Protein AF-A0A3R7SZT3-F1 (afdb_monomer_lite)

Secondary structure (DSSP, 8-state):
-PPPHHHHHHHHHHHHHT-SS-PEEEEEE-HHHHHHHHH-HHHHHHSS---EEEEEE-GGGTPPPGGGT-SS---EEEEE-HHHHHHHHHHHHHHHHHHHHHHHHHHHHHHS--

Foldseek 3Di:
DDFDPVRVVVQVVVLVVLVDQDWWKKKWFDPVLVVLVVVHLVSSLPDLDLRIAMWIDGVVVVDDTCSRVDPHDTPDMDTDDPVSNVSRHVSNVVSVCCVPVVVVVVVVVVVVPD

Sequence (114 aa):
MALTPKALEVLKELKRISSVNFTTHILYGSDEALTLFRESPEALFMSDCLDFDVVVFEANLGKEPEILNDAFEIEGYCLIDQNTYDQLHDNLCKKVKNMVVGPRNQKWAKKQGN

Structure (mmCIF, N/CA/C/O backbone):
data_AF-A0A3R7SZT3-F1
#
_entry.id   AF-A0A3R7SZT3-F1
#
loop_
_atom_site.group_PDB
_atom_site.id
_atom_site.type_symbol
_atom_site.label_atom_id
_atom_site.label_alt_id
_atom_site.label_comp_id
_atom_site.label_asym_id
_atom_site.label_entity_id
_atom_site.label_seq_id
_atom_site.pdbx_PDB_ins_code
_atom_site.Cartn_x
_atom_site.Cartn_y
_atom_site.Cartn_z
_atom_site.occupancy
_atom_site.B_iso_or_equiv
_atom_site.auth_seq_id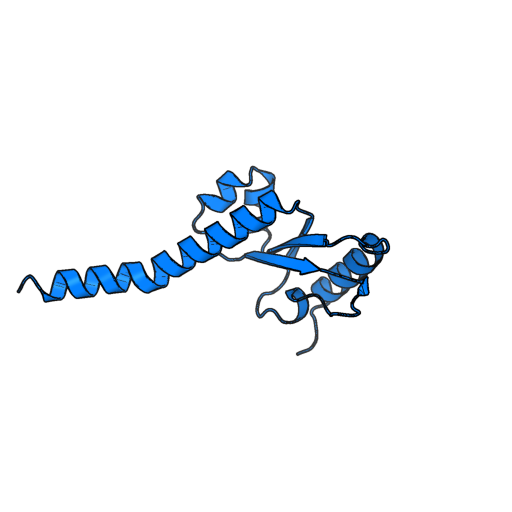
_atom_site.auth_comp_id
_atom_site.auth_asym_id
_atom_site.auth_atom_id
_atom_site.pdbx_PDB_model_num
ATOM 1 N N . MET A 1 1 ? -0.636 -16.949 12.494 1.00 53.06 1 MET A N 1
ATOM 2 C CA . MET A 1 1 ? 0.518 -16.137 12.938 1.00 53.06 1 MET A CA 1
ATOM 3 C C . MET A 1 1 ? -0.010 -15.073 13.889 1.00 53.06 1 MET A C 1
ATOM 5 O O . MET A 1 1 ? -1.167 -14.703 13.743 1.00 53.06 1 MET A O 1
ATOM 9 N N . ALA A 1 2 ? 0.754 -14.660 14.902 1.00 60.34 2 ALA A N 1
ATOM 10 C CA . ALA A 1 2 ? 0.337 -13.561 15.775 1.00 60.34 2 ALA A CA 1
ATOM 11 C C . ALA A 1 2 ? 0.659 -12.226 15.090 1.00 60.34 2 ALA A C 1
ATOM 13 O O . ALA A 1 2 ? 1.735 -12.094 14.513 1.00 60.34 2 ALA A O 1
ATOM 14 N N . LEU A 1 3 ? -0.265 -11.267 15.143 1.00 63.66 3 LEU A N 1
ATOM 15 C CA . LEU A 1 3 ? -0.055 -9.925 14.598 1.00 63.66 3 LEU A CA 1
ATOM 16 C C . LEU A 1 3 ? 1.068 -9.204 15.344 1.00 63.66 3 LEU A C 1
ATOM 18 O O . LEU A 1 3 ? 1.183 -9.330 16.567 1.00 63.66 3 LEU A O 1
ATOM 22 N N . THR A 1 4 ? 1.855 -8.407 14.621 1.00 72.25 4 THR A N 1
ATOM 23 C CA . THR A 1 4 ? 2.829 -7.519 15.260 1.00 72.25 4 THR A CA 1
ATOM 24 C C . THR A 1 4 ? 2.095 -6.464 16.103 1.00 72.25 4 THR A C 1
ATOM 26 O O . THR A 1 4 ? 0.953 -6.095 15.796 1.00 72.25 4 THR A O 1
ATOM 29 N N . PRO A 1 5 ? 2.717 -5.934 17.174 1.00 74.56 5 PRO A N 1
ATOM 30 C CA . PRO A 1 5 ? 2.127 -4.852 17.962 1.00 74.56 5 PRO A CA 1
ATOM 31 C C . PRO A 1 5 ? 1.722 -3.642 17.109 1.00 74.56 5 PRO A C 1
ATOM 33 O O . PRO A 1 5 ? 0.694 -3.022 17.381 1.00 74.56 5 PRO A O 1
ATOM 36 N N . LYS A 1 6 ? 2.490 -3.355 16.048 1.00 74.94 6 LYS A N 1
ATOM 37 C CA . LYS A 1 6 ? 2.218 -2.262 15.114 1.00 74.94 6 LY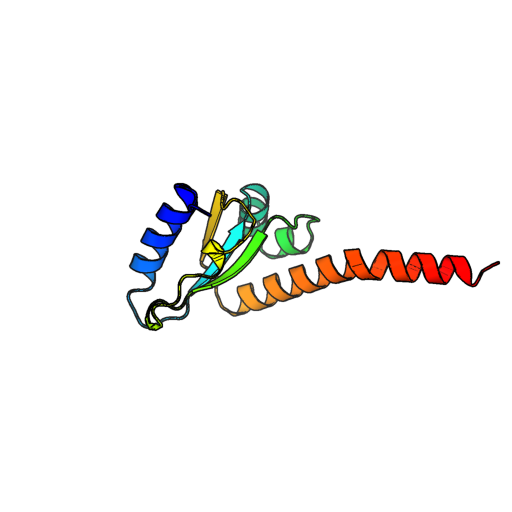S A CA 1
ATOM 38 C C . LYS A 1 6 ? 0.981 -2.527 14.257 1.00 74.94 6 LYS A C 1
ATOM 40 O O . LYS A 1 6 ? 0.096 -1.678 14.196 1.00 74.94 6 LYS A O 1
ATOM 45 N N . ALA A 1 7 ? 0.849 -3.733 13.703 1.00 72.69 7 ALA A N 1
ATOM 46 C CA . ALA A 1 7 ? -0.348 -4.145 12.970 1.00 72.69 7 ALA A CA 1
ATOM 47 C C . ALA A 1 7 ? -1.620 -4.033 13.834 1.00 72.69 7 ALA A C 1
ATOM 49 O O . ALA A 1 7 ? -2.669 -3.578 13.377 1.00 72.69 7 ALA A O 1
ATOM 50 N N . LEU A 1 8 ? -1.522 -4.396 15.119 1.00 76.12 8 LEU A N 1
ATOM 51 C CA . LEU A 1 8 ? -2.634 -4.301 16.066 1.00 76.12 8 LEU A CA 1
ATOM 52 C C . LEU A 1 8 ? -3.022 -2.844 16.386 1.00 76.12 8 LEU A C 1
ATOM 54 O O . LEU A 1 8 ? -4.205 -2.547 16.569 1.00 76.12 8 LEU A O 1
ATOM 58 N N . GLU A 1 9 ? -2.043 -1.943 16.482 1.00 80.88 9 GLU A N 1
ATOM 59 C CA . GLU A 1 9 ? -2.263 -0.503 16.663 1.00 80.88 9 GLU A CA 1
ATOM 60 C C . GLU A 1 9 ? -3.009 0.090 15.461 1.00 80.88 9 GLU A C 1
ATOM 62 O O . GLU A 1 9 ? -4.073 0.691 15.636 1.00 80.88 9 GLU A O 1
ATOM 67 N N . VAL A 1 10 ? -2.508 -0.173 14.249 1.00 77.50 10 VAL A N 1
ATOM 68 C CA . VAL A 1 10 ? -3.121 0.268 12.988 1.00 77.50 10 VAL A CA 1
ATOM 69 C C . VAL A 1 10 ? -4.556 -0.243 12.882 1.00 77.50 10 VAL A C 1
ATOM 71 O O . VAL A 1 10 ? -5.470 0.529 12.613 1.00 77.50 10 VAL A O 1
ATOM 74 N N . LEU A 1 11 ? -4.805 -1.516 13.201 1.00 75.50 11 LEU A N 1
ATOM 75 C CA . LEU A 1 11 ? -6.152 -2.085 13.175 1.00 75.50 11 LEU A CA 1
ATOM 76 C C . LEU A 1 11 ? -7.129 -1.364 14.111 1.00 75.50 11 LEU A C 1
ATOM 78 O O . LEU A 1 11 ? -8.280 -1.114 13.746 1.00 75.50 11 LEU A O 1
ATOM 82 N N . LYS A 1 12 ? -6.699 -1.063 15.341 1.00 78.50 12 LYS A N 1
ATOM 83 C CA . LYS A 1 12 ? -7.532 -0.338 16.312 1.00 78.50 12 LYS A CA 1
ATOM 84 C C . LYS A 1 12 ? -7.858 1.061 15.809 1.00 78.50 12 LYS A C 1
ATOM 86 O O . LYS A 1 12 ? -8.979 1.535 15.991 1.00 78.50 12 LYS A O 1
ATOM 91 N N . GLU A 1 13 ? -6.890 1.714 15.181 1.00 79.75 13 GLU A N 1
ATOM 92 C CA . GLU A 1 13 ? -7.076 3.030 14.595 1.00 79.75 13 GLU A CA 1
ATOM 93 C C . GLU A 1 13 ? -8.021 3.003 13.392 1.00 79.75 13 GLU A C 1
ATOM 95 O O . GLU A 1 13 ? -8.990 3.761 13.380 1.00 79.75 13 GLU A O 1
ATOM 100 N N . LEU A 1 14 ? -7.832 2.073 12.458 1.00 76.19 14 LEU A N 1
ATOM 101 C CA . LEU A 1 14 ? -8.706 1.898 11.300 1.00 76.19 14 LEU A CA 1
ATOM 102 C C . LEU A 1 14 ? -10.148 1.599 11.716 1.00 76.19 14 LEU A C 1
ATOM 104 O O . LEU A 1 14 ? -11.064 2.243 11.218 1.00 76.19 14 LEU A O 1
ATOM 108 N N . LYS A 1 15 ? -10.361 0.703 12.692 1.00 75.81 15 LYS A N 1
ATOM 109 C CA . LYS A 1 15 ? -11.700 0.405 13.239 1.00 75.81 15 LYS A CA 1
ATOM 110 C C . LYS A 1 15 ? -12.376 1.625 13.867 1.00 75.81 15 LYS A C 1
ATOM 112 O O . LYS A 1 15 ? -13.596 1.745 13.817 1.00 75.81 15 LYS A O 1
ATOM 117 N N . ARG A 1 16 ? -11.599 2.522 14.481 1.00 75.62 16 ARG A N 1
ATOM 118 C CA . ARG A 1 16 ? -12.105 3.780 15.050 1.00 75.62 16 ARG A CA 1
ATOM 119 C C . ARG A 1 16 ? -12.501 4.764 13.945 1.00 75.62 16 ARG A C 1
ATOM 121 O O . ARG A 1 16 ? -13.544 5.407 14.058 1.00 75.62 16 ARG A O 1
ATOM 128 N N . ILE A 1 17 ? -11.693 4.864 12.889 1.00 71.44 17 ILE A N 1
ATOM 129 C CA . ILE A 1 17 ? -11.923 5.767 11.751 1.00 71.44 17 ILE A CA 1
ATOM 130 C C . ILE A 1 17 ? -13.114 5.297 10.908 1.00 71.44 17 ILE A C 1
ATOM 132 O O . ILE A 1 17 ? -13.976 6.098 10.561 1.00 71.44 17 ILE A O 1
ATOM 136 N N . SER A 1 18 ? -13.227 3.998 10.646 1.00 65.25 18 SER A N 1
ATOM 137 C CA . SER A 1 18 ? -14.278 3.422 9.803 1.00 65.25 18 SER A CA 1
ATOM 138 C C . SER A 1 18 ? -15.595 3.164 10.558 1.00 65.25 18 SER A C 1
ATOM 140 O O . SER A 1 18 ? -16.354 2.267 10.198 1.00 65.25 18 SER A O 1
ATOM 142 N N . SER A 1 19 ? -15.868 3.911 11.631 1.00 59.66 19 SER A N 1
ATOM 143 C CA . SER A 1 19 ? -17.093 3.798 12.444 1.00 59.66 19 SER A CA 1
ATOM 144 C C . SER A 1 19 ? -18.363 4.275 11.719 1.00 59.66 19 SER A C 1
ATOM 146 O O . SER A 1 19 ? -19.464 4.208 12.262 1.00 59.66 19 SER A O 1
ATOM 148 N N . VAL A 1 20 ? -18.219 4.731 10.476 1.00 54.88 20 VAL A N 1
ATOM 149 C CA . VAL A 1 20 ? -19.275 5.230 9.599 1.00 54.88 20 VAL A CA 1
ATOM 150 C C . VAL A 1 20 ? -19.160 4.462 8.282 1.00 54.88 20 VAL A C 1
ATOM 152 O O . VAL A 1 20 ? -18.039 4.221 7.858 1.00 54.88 20 VAL A O 1
ATOM 155 N N . ASN A 1 21 ? -20.284 4.072 7.668 1.00 57.25 21 ASN A N 1
ATOM 156 C CA . ASN A 1 21 ? -20.449 3.179 6.500 1.00 57.25 21 ASN A CA 1
ATOM 157 C C . ASN A 1 21 ? -19.611 3.482 5.228 1.00 57.25 21 ASN A C 1
ATOM 159 O O . ASN A 1 21 ? -20.165 3.601 4.136 1.00 57.25 21 ASN A O 1
ATOM 163 N N . PHE A 1 22 ? -18.294 3.588 5.335 1.00 68.81 22 PHE A N 1
ATOM 164 C CA . PHE A 1 22 ? -17.396 4.014 4.276 1.00 68.81 22 PHE A CA 1
ATOM 165 C C . PHE A 1 22 ? -16.308 2.968 4.060 1.00 68.81 22 PHE A C 1
ATOM 167 O O . PHE A 1 22 ? -15.580 2.589 4.980 1.00 68.81 22 PHE A O 1
A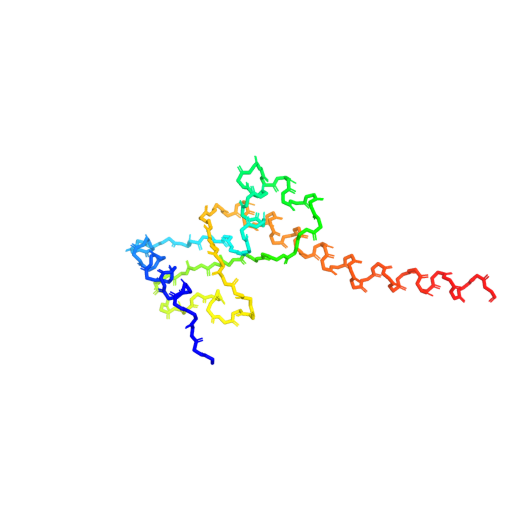TOM 174 N N . THR A 1 23 ? -16.198 2.528 2.811 1.00 80.56 23 THR A N 1
ATOM 175 C CA . THR A 1 23 ? -15.046 1.787 2.305 1.00 80.56 23 THR A CA 1
ATOM 176 C C . THR A 1 23 ? -13.795 2.643 2.492 1.00 80.56 23 THR A C 1
ATOM 178 O O . THR A 1 23 ? -13.723 3.764 1.986 1.00 80.56 23 THR A O 1
ATOM 181 N N . THR A 1 24 ? -12.826 2.133 3.250 1.00 84.88 24 THR A N 1
ATOM 182 C CA . THR A 1 24 ? -11.564 2.824 3.536 1.00 84.88 24 THR A CA 1
ATOM 183 C C . THR A 1 24 ? -10.460 2.212 2.684 1.00 84.88 24 THR A C 1
ATOM 185 O O . THR A 1 24 ? -10.216 1.013 2.782 1.00 84.88 24 THR A O 1
ATOM 188 N N . HIS A 1 25 ? -9.786 3.023 1.870 1.00 87.94 25 HIS A N 1
ATOM 189 C CA . HIS A 1 25 ? -8.641 2.585 1.072 1.00 87.94 25 HIS A CA 1
ATOM 190 C C . HIS A 1 25 ? -7.350 2.947 1.792 1.00 87.94 25 HIS A C 1
ATOM 192 O O . HIS A 1 25 ? -7.213 4.049 2.333 1.00 87.94 25 HIS A O 1
ATOM 198 N N . ILE A 1 26 ? -6.421 1.999 1.830 1.00 88.50 26 ILE A N 1
ATOM 199 C CA . ILE A 1 26 ? -5.215 2.098 2.642 1.00 88.50 26 ILE A CA 1
ATOM 200 C C . ILE A 1 26 ? -4.017 1.729 1.780 1.00 88.50 26 ILE A C 1
ATOM 202 O O . ILE A 1 26 ? -4.016 0.679 1.148 1.00 88.50 26 ILE A O 1
ATOM 206 N N . LEU A 1 27 ? -2.994 2.577 1.815 1.00 91.50 27 LEU A N 1
ATOM 207 C CA . LEU A 1 27 ? -1.623 2.235 1.447 1.00 91.50 27 LEU A CA 1
ATOM 208 C C . LEU A 1 27 ? -0.868 1.860 2.722 1.00 91.50 27 LEU A C 1
ATOM 210 O O . LEU A 1 27 ? -0.928 2.607 3.698 1.00 91.50 27 LEU A O 1
ATOM 214 N N . TYR A 1 28 ? -0.138 0.752 2.718 1.00 89.12 28 TYR A N 1
ATOM 215 C CA . TYR A 1 28 ? 0.785 0.388 3.794 1.00 89.12 28 TYR A CA 1
ATOM 216 C C . TYR A 1 28 ? 2.072 -0.187 3.219 1.00 89.12 28 TYR A C 1
ATOM 218 O O . TYR A 1 28 ? 2.106 -0.624 2.074 1.00 89.12 28 TYR A O 1
ATOM 226 N N . GLY A 1 29 ? 3.136 -0.163 4.010 1.00 88.81 29 GLY A N 1
ATOM 227 C CA . GLY A 1 29 ? 4.449 -0.622 3.578 1.00 88.81 29 GLY A CA 1
ATOM 228 C C . GLY A 1 29 ? 5.542 -0.113 4.501 1.00 88.81 29 GLY A C 1
ATOM 229 O O . GLY A 1 29 ? 5.253 0.339 5.617 1.00 88.81 29 GLY A O 1
ATOM 230 N N . SER A 1 30 ? 6.777 -0.164 4.012 1.00 89.31 30 SER A N 1
ATOM 231 C CA . SER A 1 30 ? 7.932 0.390 4.711 1.00 89.31 30 SER A CA 1
ATOM 232 C C . SER A 1 30 ? 7.951 1.915 4.721 1.00 89.31 30 SER A C 1
ATOM 234 O O . SER A 1 30 ? 7.308 2.595 3.910 1.00 89.31 30 SER A O 1
ATOM 236 N N . ASP A 1 31 ? 8.743 2.471 5.633 1.00 90.31 31 ASP A N 1
ATOM 237 C CA . ASP A 1 31 ? 8.974 3.907 5.750 1.00 90.31 31 ASP A CA 1
ATOM 238 C C . ASP A 1 31 ? 9.516 4.515 4.447 1.00 90.31 31 ASP A C 1
ATOM 240 O O . ASP A 1 31 ? 9.188 5.662 4.129 1.00 90.31 31 ASP A O 1
ATOM 244 N N . GLU A 1 32 ? 10.290 3.760 3.658 1.00 92.12 32 GLU A N 1
ATOM 245 C CA . GLU A 1 32 ? 10.764 4.189 2.336 1.00 92.12 32 GLU A CA 1
ATOM 246 C C . GLU A 1 32 ? 9.591 4.420 1.377 1.00 92.12 32 GLU A C 1
ATOM 248 O O . GLU A 1 32 ? 9.453 5.513 0.818 1.00 92.12 32 GLU A O 1
ATOM 253 N N . ALA A 1 33 ? 8.703 3.432 1.229 1.00 92.50 33 ALA A N 1
ATOM 254 C CA . ALA A 1 33 ? 7.553 3.534 0.336 1.00 92.50 33 ALA A CA 1
ATOM 255 C C . ALA A 1 33 ? 6.611 4.674 0.746 1.00 92.50 33 ALA A C 1
ATOM 257 O O . ALA A 1 33 ? 6.136 5.446 -0.093 1.00 92.50 33 ALA A O 1
ATOM 258 N N . LEU A 1 34 ? 6.373 4.817 2.052 1.00 93.00 34 LEU A N 1
ATOM 259 C CA . LEU A 1 34 ? 5.521 5.873 2.594 1.00 93.00 34 LEU A CA 1
ATOM 260 C C . LEU A 1 34 ? 6.156 7.257 2.445 1.00 93.00 34 LEU A C 1
ATOM 262 O O . LEU A 1 34 ? 5.440 8.232 2.221 1.00 93.00 34 LEU A O 1
ATOM 266 N N . THR A 1 35 ? 7.481 7.364 2.550 1.00 95.00 35 THR A N 1
ATOM 267 C CA . THR A 1 35 ? 8.198 8.623 2.311 1.00 95.00 35 THR A CA 1
ATOM 268 C C . THR A 1 35 ? 8.092 9.032 0.850 1.00 95.00 35 THR A C 1
ATOM 270 O O . THR A 1 35 ? 7.683 10.159 0.579 1.00 95.00 35 THR A O 1
ATOM 273 N N . LEU A 1 36 ? 8.338 8.106 -0.083 1.00 95.62 36 LEU A N 1
ATOM 274 C CA . LEU A 1 36 ? 8.169 8.355 -1.516 1.00 95.62 36 LEU A CA 1
ATOM 275 C C . LEU A 1 36 ? 6.743 8.807 -1.843 1.00 95.62 36 LEU A C 1
ATOM 277 O O . LEU A 1 36 ? 6.555 9.804 -2.530 1.00 95.62 36 LEU A O 1
ATOM 281 N N . PHE A 1 37 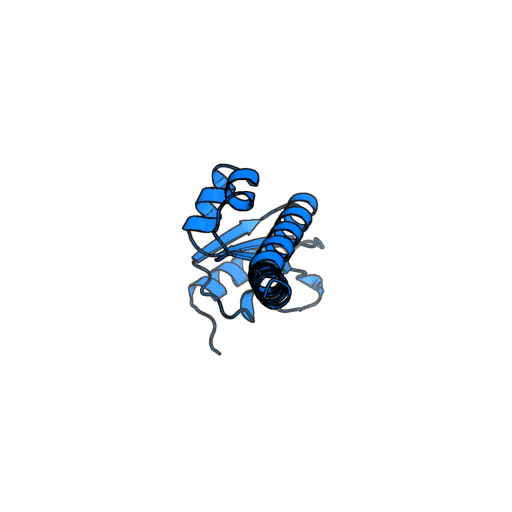? 5.731 8.129 -1.298 1.00 94.75 37 PHE A N 1
ATOM 282 C CA . PHE A 1 37 ? 4.337 8.514 -1.513 1.00 94.75 37 PHE A CA 1
ATOM 283 C C . PHE A 1 37 ? 4.011 9.914 -0.968 1.00 94.75 37 PHE A C 1
ATOM 285 O O . PHE A 1 37 ? 3.279 10.671 -1.605 1.00 94.75 37 PHE A O 1
ATOM 292 N N . ARG A 1 38 ? 4.559 10.275 0.201 1.00 93.50 38 ARG A N 1
ATOM 293 C CA . ARG A 1 38 ? 4.385 11.610 0.801 1.00 93.50 38 ARG A CA 1
ATOM 294 C C . ARG A 1 38 ? 5.060 12.711 -0.010 1.00 93.50 38 ARG A C 1
ATOM 296 O O . ARG A 1 38 ? 4.567 13.835 0.008 1.00 93.50 38 ARG A O 1
ATOM 303 N N . GLU A 1 39 ? 6.167 12.411 -0.690 1.00 93.75 39 GLU A N 1
ATOM 304 C CA . GLU A 1 39 ? 6.764 13.335 -1.658 1.00 93.75 39 GLU A CA 1
ATOM 305 C C . GLU A 1 39 ? 5.824 13.537 -2.850 1.00 93.75 39 GLU A C 1
ATOM 307 O O . GLU A 1 39 ? 5.498 14.672 -3.195 1.00 93.75 39 GLU A O 1
ATOM 312 N N . SER A 1 40 ? 5.378 12.437 -3.465 1.00 92.00 40 SER A N 1
ATOM 313 C CA . SER A 1 40 ? 4.278 12.398 -4.437 1.00 92.00 40 SER A CA 1
ATOM 314 C C . SER A 1 40 ? 3.897 10.946 -4.774 1.00 92.00 40 SER A C 1
ATOM 316 O O . SER A 1 40 ? 4.774 10.077 -4.791 1.00 92.00 40 SER A O 1
ATOM 318 N N . PRO A 1 41 ? 2.635 10.653 -5.142 1.00 89.31 41 PRO A N 1
ATOM 319 C CA . PRO A 1 41 ? 2.266 9.337 -5.673 1.00 89.31 41 PRO A CA 1
ATOM 320 C C . PRO A 1 41 ? 3.151 8.907 -6.854 1.00 89.31 41 PRO A C 1
ATOM 322 O O . PRO A 1 41 ? 3.584 7.757 -6.934 1.00 89.31 41 PRO A O 1
ATOM 325 N N . GLU A 1 42 ? 3.498 9.849 -7.734 1.00 90.88 42 GLU A N 1
ATOM 326 C CA . GLU A 1 42 ? 4.355 9.618 -8.894 1.00 90.88 42 GLU A CA 1
ATOM 327 C C . GLU A 1 42 ? 5.774 9.179 -8.516 1.00 90.88 42 GLU A C 1
ATOM 329 O O . GLU A 1 42 ? 6.341 8.322 -9.200 1.00 90.88 42 GLU A O 1
ATOM 334 N N . ALA A 1 43 ? 6.345 9.712 -7.431 1.00 93.19 43 ALA A N 1
ATOM 335 C CA . ALA A 1 43 ? 7.659 9.291 -6.945 1.00 93.19 43 ALA A CA 1
ATOM 336 C C . ALA A 1 43 ? 7.654 7.804 -6.564 1.00 93.19 43 ALA A C 1
ATOM 338 O O . ALA A 1 43 ? 8.540 7.054 -6.984 1.00 93.19 43 ALA A O 1
ATOM 339 N N . LEU A 1 44 ? 6.611 7.341 -5.866 1.00 93.12 44 LEU A N 1
ATOM 340 C CA . LEU A 1 44 ? 6.458 5.920 -5.555 1.00 93.12 44 LEU A CA 1
ATOM 341 C C . LEU A 1 44 ? 6.247 5.080 -6.828 1.00 93.12 44 LEU A C 1
ATOM 343 O O . LEU A 1 44 ? 6.878 4.028 -6.981 1.00 93.12 44 LEU A O 1
ATOM 347 N N . PHE A 1 45 ? 5.431 5.555 -7.776 1.00 89.69 45 PHE A N 1
ATOM 348 C CA . PHE A 1 45 ? 5.164 4.851 -9.038 1.00 89.69 45 PHE A CA 1
ATOM 349 C C . PHE A 1 45 ? 6.412 4.615 -9.886 1.00 89.69 45 PHE A C 1
ATOM 351 O O . PHE A 1 45 ? 6.523 3.563 -10.523 1.00 89.69 45 PHE A O 1
ATOM 358 N N . MET A 1 46 ? 7.309 5.600 -9.915 1.00 89.81 46 MET A N 1
ATOM 359 C CA . MET A 1 46 ? 8.528 5.593 -10.723 1.00 89.81 46 MET A CA 1
ATOM 360 C C . MET A 1 46 ? 9.712 4.924 -10.020 1.00 89.81 46 MET A C 1
ATOM 362 O O . MET A 1 46 ? 10.695 4.597 -10.681 1.00 89.81 46 MET A O 1
ATOM 366 N N . SER A 1 47 ? 9.631 4.720 -8.703 1.00 92.00 47 SER A N 1
ATOM 367 C CA . SER A 1 47 ? 10.659 4.015 -7.937 1.00 92.00 47 SER A CA 1
ATOM 368 C C . SER A 1 47 ? 10.662 2.509 -8.215 1.00 92.00 47 SER A C 1
ATOM 370 O O . SER A 1 47 ? 9.639 1.930 -8.586 1.00 92.00 47 SER A O 1
ATOM 372 N N . ASP A 1 48 ? 11.782 1.852 -7.921 1.00 88.75 48 ASP A N 1
ATOM 373 C CA . ASP A 1 48 ? 11.876 0.387 -7.881 1.00 88.75 48 ASP A CA 1
ATOM 374 C C . ASP A 1 48 ? 11.362 -0.203 -6.552 1.00 88.75 48 ASP A C 1
ATOM 376 O O . ASP A 1 48 ? 11.442 -1.414 -6.337 1.00 88.75 48 ASP A O 1
ATOM 380 N N . CYS A 1 49 ? 10.809 0.632 -5.661 1.00 89.38 49 CYS A N 1
ATOM 381 C CA . CYS A 1 49 ? 10.240 0.184 -4.398 1.00 89.38 49 CYS A CA 1
ATOM 382 C C . CYS A 1 49 ? 9.000 -0.689 -4.657 1.00 89.38 49 CYS A C 1
ATOM 384 O O . CYS A 1 49 ? 8.112 -0.336 -5.446 1.00 89.38 49 CYS A O 1
ATOM 386 N N . LEU A 1 50 ? 8.980 -1.844 -3.996 1.00 87.88 50 LEU A N 1
ATOM 387 C CA . LEU A 1 50 ? 7.922 -2.861 -4.026 1.00 87.88 50 LEU A CA 1
ATOM 388 C C . LEU A 1 50 ? 7.459 -3.243 -2.621 1.00 87.88 50 LEU A C 1
ATOM 390 O O . LEU A 1 50 ? 6.655 -4.153 -2.466 1.00 87.88 50 LEU A O 1
ATOM 394 N N . ASP A 1 51 ? 8.006 -2.574 -1.611 1.00 88.69 51 ASP A N 1
ATOM 395 C CA . ASP A 1 51 ? 7.790 -2.887 -0.206 1.00 88.69 51 ASP A CA 1
ATOM 396 C C . ASP A 1 51 ? 6.575 -2.121 0.332 1.00 88.69 51 ASP A C 1
ATOM 398 O O . ASP A 1 51 ? 6.632 -1.376 1.310 1.00 88.69 51 ASP A O 1
ATOM 402 N N . PHE A 1 52 ? 5.479 -2.232 -0.418 1.00 89.69 52 PHE A N 1
ATOM 403 C CA . PHE A 1 52 ? 4.184 -1.657 -0.105 1.00 89.69 52 PHE A CA 1
ATOM 404 C C . PHE A 1 52 ? 3.074 -2.453 -0.776 1.00 89.69 52 PHE A C 1
ATOM 406 O O . PHE A 1 52 ? 3.283 -3.078 -1.817 1.00 89.69 52 PHE A O 1
ATOM 413 N N . ASP A 1 53 ? 1.878 -2.346 -0.216 1.00 89.12 53 ASP A N 1
ATOM 414 C CA . ASP A 1 53 ? 0.660 -2.844 -0.833 1.00 89.12 53 ASP A CA 1
ATOM 415 C C . ASP A 1 53 ? -0.519 -1.907 -0.532 1.00 89.12 53 ASP A C 1
ATOM 417 O O . ASP A 1 53 ? -0.441 -0.981 0.289 1.00 89.12 53 ASP A O 1
ATOM 421 N N . VAL A 1 54 ? -1.619 -2.119 -1.245 1.00 89.56 54 VAL A N 1
ATOM 422 C CA . VAL A 1 54 ? -2.856 -1.367 -1.088 1.00 89.56 54 VAL A CA 1
ATOM 423 C C . VAL A 1 54 ? -4.024 -2.297 -0.809 1.00 89.56 54 VAL A C 1
ATOM 425 O O . VAL A 1 54 ? -4.289 -3.245 -1.540 1.00 89.56 54 VAL A O 1
ATOM 428 N N . VAL A 1 55 ? -4.792 -1.985 0.233 1.00 86.69 55 VAL A N 1
ATOM 429 C CA . VAL A 1 55 ? -5.943 -2.797 0.649 1.00 86.69 55 VAL A CA 1
ATOM 430 C C . VAL A 1 55 ? -7.187 -1.959 0.872 1.00 86.69 55 VAL A C 1
ATOM 432 O O . VAL A 1 55 ? -7.141 -0.750 1.117 1.00 86.69 55 VAL A O 1
ATOM 435 N N . VAL A 1 56 ? -8.317 -2.654 0.827 1.00 85.19 56 VAL A N 1
ATOM 436 C CA . VAL A 1 56 ? -9.626 -2.112 1.157 1.00 85.19 56 VAL A CA 1
ATOM 437 C C . VAL A 1 56 ? -10.049 -2.619 2.531 1.00 85.19 56 VAL A C 1
ATOM 439 O O . VAL A 1 56 ? -9.980 -3.813 2.822 1.00 85.19 56 VAL A O 1
ATOM 442 N N . PHE A 1 57 ? -10.515 -1.713 3.386 1.00 78.62 57 PHE A N 1
ATOM 443 C CA . PHE A 1 57 ? -11.083 -2.045 4.685 1.00 78.62 57 PHE A CA 1
ATOM 444 C C . PHE A 1 57 ? -12.552 -1.624 4.781 1.00 78.62 57 PHE A C 1
ATOM 446 O O . PHE A 1 57 ? -12.904 -0.452 4.630 1.00 78.62 57 PHE A O 1
ATOM 453 N N . GLU A 1 58 ? -13.408 -2.602 5.083 1.00 77.56 58 GLU A N 1
ATOM 454 C CA . GLU A 1 58 ? -14.853 -2.441 5.247 1.00 77.56 58 GLU A CA 1
ATOM 455 C C . GLU A 1 58 ? -15.289 -2.923 6.638 1.00 77.56 58 GLU A C 1
ATOM 457 O O . GLU A 1 58 ? -15.613 -4.097 6.843 1.00 77.56 58 GLU A O 1
ATOM 462 N N . ALA A 1 59 ? -15.331 -2.020 7.620 1.00 65.88 59 ALA A N 1
ATOM 463 C CA . ALA A 1 59 ? -15.653 -2.404 8.999 1.00 65.88 59 ALA A CA 1
ATOM 464 C C . ALA A 1 59 ? -17.061 -2.974 9.195 1.00 65.88 59 ALA A C 1
ATOM 466 O O . ALA A 1 59 ? -17.264 -3.815 10.071 1.00 65.88 59 ALA A O 1
ATOM 467 N N . ASN A 1 60 ? -18.026 -2.565 8.373 1.00 62.62 60 ASN A N 1
ATOM 468 C CA . ASN A 1 60 ? -19.413 -3.013 8.500 1.00 62.62 60 ASN A CA 1
ATOM 469 C C . ASN A 1 60 ? -19.629 -4.486 8.170 1.00 62.62 60 ASN A C 1
ATOM 471 O O . ASN A 1 60 ? -20.640 -5.056 8.572 1.00 62.62 60 ASN A O 1
ATOM 475 N N . LEU A 1 61 ? -18.707 -5.105 7.434 1.00 62.12 61 LEU A N 1
ATOM 476 C CA . LEU A 1 61 ? -18.831 -6.512 7.071 1.00 62.12 61 LEU A CA 1
ATOM 477 C C . LEU A 1 61 ? -18.224 -7.448 8.118 1.00 62.12 61 LEU A C 1
ATOM 479 O O . LEU A 1 61 ? -18.222 -8.658 7.909 1.00 62.12 61 LEU A O 1
ATOM 483 N N . GLY A 1 62 ? -17.675 -6.911 9.218 1.00 57.75 62 GLY A N 1
ATOM 484 C CA . GLY A 1 62 ? -16.951 -7.711 10.209 1.00 57.75 62 GLY A CA 1
ATOM 485 C C . GLY A 1 62 ? -15.740 -8.440 9.617 1.00 57.75 62 GLY A C 1
ATOM 486 O O . GLY A 1 62 ? -15.216 -9.358 10.244 1.00 57.75 62 GLY A O 1
ATOM 487 N N . LYS A 1 63 ? -15.312 -8.050 8.410 1.00 64.19 63 LYS A N 1
ATOM 488 C CA . LYS A 1 63 ? -14.146 -8.605 7.737 1.00 64.19 63 LYS A CA 1
ATOM 489 C C . LYS A 1 63 ? -12.900 -8.025 8.382 1.00 64.19 63 LYS A C 1
ATOM 491 O O . LYS A 1 63 ? -12.788 -6.815 8.586 1.00 64.19 63 LYS A O 1
ATOM 496 N N . GLU A 1 64 ? -11.968 -8.902 8.717 1.00 65.88 64 GLU A N 1
ATOM 497 C CA . GLU A 1 64 ? -10.626 -8.474 9.078 1.00 65.88 64 GLU A CA 1
ATOM 498 C C . GLU A 1 64 ? -9.959 -7.840 7.848 1.00 65.88 64 GLU A C 1
ATOM 500 O O . GLU A 1 64 ? -10.119 -8.370 6.746 1.00 65.88 64 GLU A O 1
ATOM 505 N N . PRO A 1 65 ? -9.271 -6.693 7.993 1.00 65.88 65 PRO A N 1
ATOM 506 C CA . PRO A 1 65 ? -8.586 -6.080 6.868 1.00 65.88 65 PRO A CA 1
ATOM 507 C C . PRO A 1 65 ? -7.502 -7.017 6.347 1.00 65.88 65 PRO A C 1
ATOM 509 O O . PRO A 1 65 ? -6.772 -7.627 7.128 1.00 65.88 65 PRO A O 1
ATOM 512 N N . GLU A 1 66 ? -7.378 -7.084 5.024 1.00 65.56 66 GLU A N 1
ATOM 513 C CA . GLU A 1 66 ? -6.426 -7.967 4.339 1.00 65.56 66 GLU A CA 1
ATOM 514 C C . GLU A 1 66 ? -4.969 -7.688 4.742 1.00 65.56 66 GLU A C 1
ATOM 516 O O . GLU A 1 66 ? -4.172 -8.620 4.790 1.00 65.56 66 GLU A O 1
ATOM 521 N N . ILE A 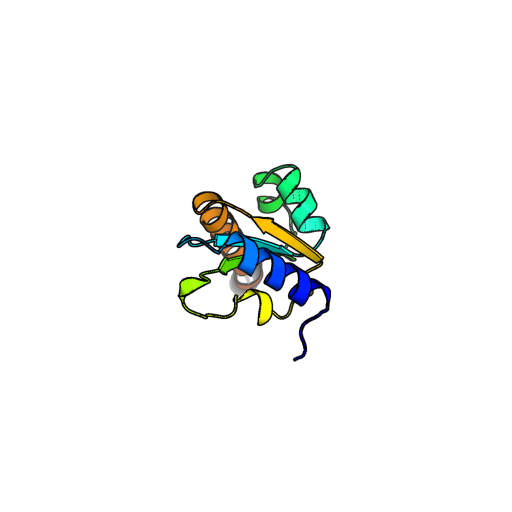1 67 ? -4.682 -6.464 5.209 1.00 63.44 67 ILE A N 1
ATOM 522 C CA . ILE A 1 67 ? -3.410 -6.049 5.827 1.00 63.44 67 ILE A CA 1
ATOM 523 C C . ILE A 1 67 ? -2.931 -6.985 6.955 1.00 63.44 67 ILE A C 1
ATOM 525 O O . ILE A 1 67 ? -1.747 -7.057 7.251 1.00 63.44 67 ILE A O 1
ATOM 529 N N . LEU A 1 68 ? -3.851 -7.693 7.623 1.00 60.00 68 LEU A N 1
ATOM 530 C CA . LEU A 1 68 ? -3.556 -8.594 8.745 1.00 60.00 68 LEU A CA 1
ATOM 531 C C . LEU A 1 68 ? -3.126 -9.995 8.306 1.00 60.00 68 LEU A C 1
ATOM 533 O O . LEU A 1 68 ? -2.591 -10.751 9.117 1.00 60.00 68 LEU A O 1
ATOM 537 N N . ASN A 1 69 ? -3.401 -10.347 7.053 1.00 59.41 69 ASN A N 1
ATOM 538 C CA . ASN A 1 69 ? -3.038 -11.634 6.471 1.00 59.41 69 ASN A CA 1
ATOM 539 C C . ASN A 1 69 ? -1.754 -11.555 5.651 1.00 59.41 69 ASN A C 1
ATOM 541 O O . ASN A 1 69 ? -1.295 -12.584 5.151 1.00 59.41 69 ASN A O 1
ATOM 545 N N . ASP A 1 70 ? -1.206 -10.353 5.498 1.00 58.34 70 ASP A N 1
ATOM 546 C CA . ASP A 1 70 ? -0.102 -10.130 4.597 1.00 58.34 70 ASP A CA 1
ATOM 547 C C . ASP A 1 70 ? 1.240 -10.529 5.221 1.00 58.34 70 ASP A C 1
ATOM 549 O O . ASP A 1 70 ? 1.439 -10.490 6.438 1.00 58.34 70 ASP A O 1
ATOM 553 N N . ALA A 1 71 ? 2.159 -10.983 4.373 1.00 53.97 71 ALA A N 1
ATOM 554 C CA . ALA A 1 71 ? 3.448 -11.530 4.794 1.00 53.97 71 ALA A CA 1
ATOM 555 C C . ALA A 1 71 ? 4.463 -10.447 5.207 1.00 53.97 71 ALA A C 1
ATOM 557 O O . ALA A 1 71 ? 5.549 -10.786 5.685 1.00 53.97 71 ALA A O 1
ATOM 558 N N . PHE A 1 72 ? 4.122 -9.171 5.008 1.00 60.19 72 PHE A N 1
ATOM 559 C CA . PHE A 1 72 ? 5.006 -8.024 5.185 1.00 60.19 72 PHE A CA 1
ATOM 560 C C . PHE A 1 72 ? 4.802 -7.334 6.537 1.00 60.19 72 PHE A C 1
ATOM 562 O O . PHE A 1 72 ? 3.688 -7.208 7.049 1.00 60.19 72 PHE A O 1
ATOM 569 N N . GLU A 1 73 ? 5.905 -6.886 7.136 1.00 68.62 73 GLU A N 1
ATOM 570 C CA . GLU A 1 73 ? 5.868 -6.114 8.372 1.00 68.62 73 GLU A CA 1
ATOM 571 C C . GLU A 1 73 ? 5.365 -4.695 8.074 1.00 68.62 73 GLU A C 1
ATOM 573 O O . GLU A 1 73 ? 5.937 -3.965 7.272 1.00 68.62 73 GLU A O 1
ATOM 578 N N . ILE A 1 74 ? 4.254 -4.311 8.703 1.00 72.31 74 ILE A N 1
ATOM 579 C CA . ILE A 1 74 ? 3.666 -2.981 8.529 1.00 72.31 74 ILE A CA 1
ATOM 580 C C . ILE A 1 74 ? 4.446 -1.992 9.395 1.00 72.31 74 ILE A C 1
ATOM 582 O O . ILE A 1 74 ? 4.258 -1.964 10.615 1.00 72.31 74 ILE A O 1
ATOM 586 N N . GLU A 1 75 ? 5.272 -1.154 8.773 1.00 82.75 75 GLU A N 1
ATOM 587 C CA . GLU A 1 75 ? 5.950 -0.046 9.460 1.00 82.75 75 GLU A CA 1
ATOM 588 C C . GLU A 1 75 ? 5.009 1.162 9.609 1.00 82.75 75 GLU A C 1
ATOM 590 O O . GLU A 1 75 ? 4.925 1.781 10.677 1.00 82.75 75 GLU A O 1
ATOM 595 N N . GLY A 1 76 ? 4.187 1.424 8.587 1.00 83.88 76 GLY A N 1
ATOM 596 C CA . GLY A 1 76 ? 3.168 2.467 8.629 1.00 83.88 76 GLY A CA 1
ATOM 597 C C . GLY A 1 76 ? 2.068 2.314 7.581 1.00 83.88 76 GLY A C 1
ATOM 598 O O . GLY A 1 76 ? 2.027 1.353 6.814 1.00 83.88 76 GLY A O 1
ATOM 599 N N . TYR A 1 77 ? 1.154 3.287 7.562 1.00 87.38 77 TYR A N 1
ATOM 600 C CA . TYR A 1 77 ? 0.061 3.344 6.595 1.00 87.38 77 TYR A CA 1
ATOM 601 C C . TYR A 1 77 ? -0.346 4.787 6.265 1.00 87.38 77 TYR A C 1
ATOM 603 O O . TYR A 1 77 ? 0.003 5.732 6.978 1.00 87.38 77 TYR A O 1
ATOM 611 N N . CYS A 1 78 ? -1.098 4.952 5.180 1.00 88.56 78 CYS A N 1
ATOM 612 C CA . CYS A 1 78 ? -1.755 6.186 4.767 1.00 88.56 78 CYS A CA 1
ATOM 613 C C . CYS A 1 78 ? -3.174 5.876 4.277 1.00 88.56 78 CYS A C 1
ATOM 615 O O . CYS A 1 78 ? -3.400 4.886 3.581 1.00 88.56 78 CYS A O 1
ATOM 617 N N . LEU A 1 79 ? -4.129 6.738 4.630 1.00 88.81 79 LEU A N 1
ATOM 618 C CA . LEU A 1 79 ? -5.459 6.710 4.027 1.00 88.81 79 LEU A CA 1
ATOM 619 C C . LEU A 1 79 ? -5.394 7.380 2.661 1.00 88.81 79 LEU A C 1
ATOM 621 O O . LEU A 1 79 ? -4.842 8.473 2.534 1.00 88.81 79 LEU A O 1
ATOM 625 N N . ILE A 1 80 ? -5.972 6.728 1.664 1.00 91.56 80 ILE A N 1
ATOM 626 C CA . ILE A 1 80 ? -5.982 7.197 0.280 1.00 91.56 80 ILE A CA 1
ATOM 627 C C . ILE A 1 80 ? -7.413 7.195 -0.259 1.00 91.56 80 ILE A C 1
ATOM 629 O O . ILE A 1 80 ? -8.312 6.577 0.312 1.00 91.56 80 ILE A O 1
ATOM 633 N N . ASP A 1 81 ? -7.646 7.919 -1.348 1.00 91.56 81 ASP A N 1
ATOM 634 C CA . ASP A 1 81 ? -8.897 7.823 -2.096 1.00 91.56 81 ASP A CA 1
ATOM 635 C C . ASP A 1 81 ? -8.882 6.625 -3.069 1.00 91.56 81 ASP A C 1
ATOM 637 O O . ASP A 1 81 ? -7.839 6.020 -3.328 1.00 91.56 81 ASP A O 1
ATOM 641 N N . GLN A 1 82 ? -10.052 6.295 -3.627 1.00 91.38 82 GLN A N 1
ATOM 642 C CA . GLN A 1 82 ? -10.216 5.198 -4.590 1.00 91.38 82 GLN A CA 1
ATOM 643 C C . GLN A 1 82 ? -9.328 5.356 -5.831 1.00 91.38 82 GLN A C 1
ATOM 645 O O . GLN A 1 82 ? -8.747 4.384 -6.296 1.00 91.38 82 GLN A O 1
ATOM 650 N N . ASN A 1 83 ? -9.215 6.566 -6.383 1.00 94.31 83 ASN A N 1
ATOM 651 C CA . ASN A 1 83 ? -8.442 6.779 -7.603 1.00 94.31 83 ASN A CA 1
ATOM 652 C C . ASN A 1 83 ? -6.949 6.539 -7.340 1.00 94.31 83 ASN A C 1
ATOM 654 O O . ASN A 1 83 ? -6.270 5.902 -8.141 1.00 94.31 83 ASN A O 1
ATOM 658 N N . THR A 1 84 ? -6.446 6.995 -6.196 1.00 93.56 84 THR A N 1
ATOM 659 C CA . THR A 1 84 ? -5.072 6.724 -5.767 1.00 93.56 84 THR A CA 1
ATOM 660 C C . THR A 1 84 ? -4.842 5.226 -5.532 1.00 93.56 84 THR A C 1
ATOM 662 O O . THR A 1 84 ? -3.811 4.693 -5.943 1.00 93.56 84 THR A O 1
ATOM 665 N N . TYR A 1 85 ? -5.816 4.531 -4.935 1.00 93.31 85 TYR A N 1
ATOM 666 C CA . TYR A 1 85 ? -5.784 3.076 -4.769 1.00 93.31 85 TYR A CA 1
ATOM 667 C C . TYR A 1 85 ? -5.657 2.352 -6.115 1.00 93.31 85 TYR A C 1
ATOM 669 O O . TYR A 1 85 ? -4.729 1.564 -6.297 1.00 93.31 85 TYR A O 1
ATOM 677 N N . ASP A 1 86 ? -6.531 2.670 -7.074 1.00 93.94 86 ASP A N 1
ATOM 678 C CA . ASP A 1 86 ? -6.551 2.029 -8.392 1.00 93.94 86 ASP A CA 1
ATOM 679 C C . ASP A 1 86 ? -5.207 2.217 -9.116 1.00 93.94 86 ASP A C 1
ATOM 681 O O . ASP A 1 86 ? -4.659 1.280 -9.697 1.00 93.94 86 ASP A O 1
ATOM 685 N N . GLN A 1 87 ? -4.629 3.419 -9.027 1.00 95.00 87 GLN A N 1
ATOM 686 C CA . GLN A 1 87 ? -3.338 3.733 -9.640 1.00 95.00 87 GLN A CA 1
ATOM 687 C C . GLN A 1 87 ? -2.169 2.971 -9.000 1.00 95.00 87 GLN A C 1
ATOM 689 O O . GLN A 1 87 ? -1.315 2.447 -9.723 1.00 95.00 87 GLN A O 1
ATOM 694 N N . LEU A 1 88 ? -2.123 2.891 -7.666 1.00 93.31 88 LEU A N 1
ATOM 695 C CA . LEU A 1 88 ? -1.098 2.144 -6.928 1.00 93.31 88 LEU A CA 1
ATOM 696 C C . LEU A 1 88 ? -1.187 0.642 -7.215 1.00 93.31 88 LEU A C 1
ATOM 698 O O . LEU A 1 88 ? -0.171 0.020 -7.532 1.00 93.31 88 LEU A O 1
ATOM 702 N N . HIS A 1 89 ? -2.395 0.079 -7.180 1.00 92.38 89 HIS A N 1
ATOM 703 C CA . HIS A 1 89 ? -2.634 -1.333 -7.471 1.00 92.38 89 HIS A CA 1
ATOM 704 C C . HIS A 1 89 ? -2.201 -1.693 -8.904 1.00 92.38 89 HIS A C 1
ATOM 706 O O . HIS A 1 89 ? -1.473 -2.666 -9.131 1.00 92.38 89 HIS A O 1
ATOM 712 N N . ASP A 1 90 ? -2.567 -0.864 -9.887 1.00 92.75 90 ASP A N 1
ATOM 713 C CA . ASP A 1 90 ? -2.138 -1.030 -11.278 1.00 92.75 90 ASP A CA 1
ATOM 714 C C . ASP A 1 90 ? -0.618 -0.912 -11.445 1.00 92.75 90 ASP A C 1
ATOM 716 O O . ASP A 1 90 ? -0.017 -1.634 -12.252 1.00 92.75 90 ASP A O 1
ATOM 720 N N . ASN A 1 91 ? 0.019 0.011 -10.719 1.00 92.31 91 ASN A N 1
ATOM 721 C CA . ASN A 1 91 ? 1.467 0.186 -10.739 1.00 92.31 91 ASN A CA 1
ATOM 722 C C . ASN A 1 91 ? 2.183 -1.064 -10.208 1.00 92.31 91 ASN A C 1
ATOM 724 O O . ASN A 1 91 ? 3.055 -1.593 -10.904 1.00 92.31 91 ASN A O 1
ATOM 728 N N . LEU A 1 92 ? 1.764 -1.587 -9.052 1.00 89.56 92 LEU A N 1
ATOM 729 C CA . LEU A 1 92 ? 2.288 -2.831 -8.480 1.00 89.56 92 LEU A CA 1
ATOM 730 C C . LEU A 1 92 ? 2.134 -3.999 -9.455 1.00 89.56 92 LEU A C 1
ATOM 732 O O . LEU A 1 92 ? 3.114 -4.676 -9.778 1.00 89.56 92 LEU A O 1
ATOM 736 N N . CYS A 1 93 ? 0.940 -4.177 -10.027 1.00 89.12 93 CYS A N 1
ATOM 737 C CA . CYS A 1 93 ? 0.688 -5.214 -11.027 1.00 89.12 93 CYS A CA 1
ATOM 738 C C . CYS A 1 93 ? 1.636 -5.100 -12.235 1.00 89.12 9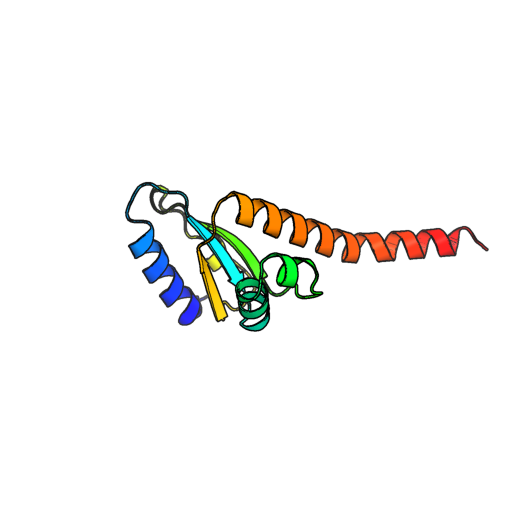3 CYS A C 1
ATOM 740 O O . CYS A 1 93 ? 2.172 -6.107 -12.714 1.00 89.12 93 CYS A O 1
ATOM 742 N N . LYS A 1 94 ? 1.886 -3.880 -12.734 1.00 89.44 94 LYS A N 1
ATOM 743 C CA . LYS A 1 94 ? 2.830 -3.632 -13.840 1.00 89.44 94 LYS A CA 1
ATOM 744 C C . LYS A 1 94 ? 4.269 -3.953 -13.439 1.00 89.44 94 LYS A C 1
ATOM 746 O O . LYS A 1 94 ? 4.964 -4.614 -14.216 1.00 89.44 94 LYS A O 1
ATOM 751 N N . LYS A 1 95 ? 4.713 -3.539 -12.249 1.00 88.44 95 LYS A N 1
ATOM 752 C CA . LYS A 1 95 ? 6.065 -3.820 -11.744 1.00 88.44 95 LYS A CA 1
ATOM 753 C C . LYS A 1 95 ? 6.299 -5.326 -11.594 1.00 88.44 95 LYS A C 1
ATOM 755 O O . LYS A 1 95 ? 7.237 -5.859 -12.188 1.00 88.44 95 LYS A O 1
ATOM 760 N N . VAL A 1 96 ? 5.386 -6.039 -10.930 1.00 86.12 96 VAL A N 1
ATOM 761 C CA . VAL A 1 96 ? 5.451 -7.503 -10.770 1.00 86.12 96 VAL A CA 1
ATOM 762 C C . VAL A 1 96 ? 5.445 -8.204 -12.131 1.00 86.12 96 VAL A C 1
ATOM 764 O O . VAL A 1 96 ? 6.273 -9.082 -12.392 1.00 86.12 96 VAL A O 1
ATOM 767 N N . LYS A 1 97 ? 4.575 -7.786 -13.060 1.00 85.44 97 LYS A N 1
ATOM 768 C CA . LYS A 1 97 ? 4.561 -8.323 -14.429 1.00 85.44 97 LYS A CA 1
ATOM 769 C C . LYS A 1 97 ? 5.906 -8.126 -15.128 1.00 85.44 97 LYS A C 1
ATOM 771 O O . LYS A 1 97 ? 6.389 -9.061 -15.768 1.00 85.44 97 LYS A O 1
ATOM 776 N N . ASN A 1 98 ? 6.523 -6.953 -15.009 1.00 82.31 98 ASN A N 1
ATOM 777 C CA . ASN A 1 98 ? 7.825 -6.678 -15.616 1.00 82.31 98 ASN A CA 1
ATOM 778 C C . ASN A 1 98 ? 8.931 -7.558 -15.020 1.00 82.31 98 ASN A C 1
ATOM 780 O O . ASN A 1 98 ? 9.756 -8.069 -15.776 1.00 82.31 98 ASN A O 1
ATOM 784 N N . MET A 1 99 ? 8.899 -7.829 -13.714 1.00 78.94 99 MET A N 1
ATOM 785 C CA . MET A 1 99 ? 9.847 -8.739 -13.058 1.00 78.94 99 MET A CA 1
ATOM 786 C C . MET A 1 99 ? 9.661 -10.204 -13.465 1.00 78.94 99 MET A C 1
ATOM 788 O O . MET A 1 99 ? 10.639 -10.931 -13.618 1.00 78.94 99 MET A O 1
ATOM 792 N N . VAL A 1 100 ? 8.422 -10.663 -13.659 1.00 76.38 100 VAL A N 1
ATOM 793 C CA . VAL A 1 100 ? 8.139 -12.076 -13.968 1.00 76.38 100 VAL A CA 1
ATOM 794 C C . VAL A 1 100 ? 8.234 -12.368 -15.470 1.00 76.38 100 VAL A C 1
ATOM 796 O O . VAL A 1 100 ? 8.768 -13.404 -15.878 1.00 76.38 100 VAL A O 1
ATOM 799 N N . VAL A 1 101 ? 7.712 -11.475 -16.314 1.00 66.94 101 VAL A N 1
ATOM 800 C CA . VAL A 1 101 ? 7.593 -11.668 -17.769 1.00 66.94 101 VAL A CA 1
ATOM 801 C C . VAL A 1 101 ? 8.774 -11.064 -18.527 1.00 66.94 101 VAL A C 1
ATOM 803 O O . VAL A 1 101 ? 9.250 -11.677 -19.484 1.00 66.94 101 VAL A O 1
ATOM 806 N N . GLY A 1 102 ? 9.301 -9.915 -18.094 1.00 59.97 102 GLY A N 1
ATOM 807 C CA . GLY A 1 102 ? 10.436 -9.246 -18.744 1.00 59.97 102 GLY A CA 1
ATOM 808 C C . GLY A 1 102 ? 11.651 -10.168 -18.941 1.00 59.97 102 GLY A C 1
ATOM 809 O O . GLY A 1 102 ? 12.118 -10.327 -20.076 1.00 59.97 102 GLY A O 1
ATOM 810 N N . PRO A 1 103 ? 12.109 -10.891 -17.900 1.00 59.38 103 PRO A N 1
ATOM 811 C CA . PRO A 1 103 ? 13.209 -11.846 -18.024 1.00 59.38 103 PRO A CA 1
ATOM 812 C C . PRO A 1 103 ? 12.876 -13.061 -18.898 1.00 59.38 103 PRO A C 1
ATOM 814 O O . PRO A 1 103 ? 13.770 -13.643 -19.516 1.00 59.38 103 PRO A O 1
ATOM 817 N N . ARG A 1 104 ? 11.600 -13.469 -18.970 1.00 57.25 104 ARG A N 1
ATOM 818 C CA . ARG A 1 104 ? 11.165 -14.591 -19.820 1.00 57.25 104 ARG A CA 1
ATOM 819 C C . ARG A 1 104 ? 11.241 -14.215 -21.296 1.00 57.25 104 ARG A C 1
ATOM 821 O O . ARG A 1 104 ? 11.803 -14.985 -22.071 1.00 57.25 104 ARG A O 1
ATOM 828 N N . ASN A 1 105 ? 10.794 -13.019 -21.671 1.00 56.12 105 ASN A N 1
ATOM 829 C CA . ASN A 1 105 ? 10.868 -12.548 -23.056 1.00 56.12 105 ASN A CA 1
ATOM 830 C C . ASN A 1 105 ? 12.320 -12.372 -23.534 1.00 56.12 105 ASN A C 1
ATOM 832 O O . ASN A 1 105 ? 12.642 -12.767 -24.653 1.00 56.12 105 ASN A O 1
ATOM 836 N N . GLN A 1 106 ? 13.232 -11.895 -22.677 1.00 55.88 106 GLN A N 1
ATOM 837 C CA . GLN A 1 106 ? 14.664 -11.844 -23.015 1.00 55.88 106 GLN A CA 1
ATOM 838 C C . GLN A 1 106 ? 15.287 -13.236 -23.209 1.00 55.88 106 GLN A C 1
ATOM 840 O O . GLN A 1 106 ? 16.099 -13.430 -24.115 1.00 55.88 106 GLN A O 1
ATOM 845 N N . LYS A 1 107 ? 14.916 -14.223 -22.381 1.00 57.12 107 LYS A N 1
ATOM 846 C CA . LYS A 1 107 ? 15.411 -15.606 -22.517 1.00 57.12 107 LYS A CA 1
ATOM 847 C C . LYS A 1 107 ? 14.911 -16.288 -23.794 1.00 57.12 107 LYS A C 1
ATOM 849 O O . LYS A 1 107 ? 15.658 -17.064 -24.383 1.00 57.12 107 LYS A O 1
ATOM 854 N N . TRP A 1 108 ? 13.685 -15.998 -24.230 1.00 51.59 108 TRP A N 1
ATOM 855 C CA . TRP A 1 108 ? 13.144 -16.504 -25.496 1.00 51.59 108 TRP A CA 1
ATOM 856 C C . TRP A 1 108 ? 13.790 -15.830 -26.710 1.00 51.59 108 TRP A C 1
ATOM 858 O O . TRP A 1 108 ? 14.206 -16.530 -27.629 1.00 51.59 108 TRP A O 1
ATOM 868 N N . ALA A 1 109 ? 13.973 -14.505 -26.681 1.00 54.84 109 ALA A N 1
ATOM 869 C CA . ALA A 1 109 ? 14.658 -13.774 -27.749 1.00 54.84 109 ALA A CA 1
ATOM 870 C C . ALA A 1 109 ? 16.112 -14.247 -27.947 1.00 54.84 109 ALA A C 1
ATOM 872 O O . ALA A 1 109 ? 16.550 -14.435 -29.077 1.00 54.84 109 ALA A O 1
ATOM 873 N N . LYS A 1 110 ? 16.844 -14.539 -26.860 1.00 55.41 110 LYS A N 1
ATOM 874 C CA . LYS A 1 110 ? 18.202 -15.114 -26.940 1.00 55.41 110 LYS A CA 1
ATOM 875 C C . LYS A 1 110 ? 18.242 -16.550 -27.479 1.00 55.41 110 LYS A C 1
ATOM 877 O O . LYS A 1 110 ? 19.273 -16.958 -27.997 1.00 55.41 110 LYS A O 1
ATOM 882 N N . LYS A 1 111 ? 17.155 -17.323 -27.363 1.00 55.19 111 LYS A N 1
ATOM 883 C CA . LYS A 1 111 ? 17.079 -18.712 -27.855 1.00 55.19 111 LYS A CA 1
ATOM 884 C C . LYS A 1 111 ? 16.745 -18.834 -29.343 1.00 55.19 111 LYS A C 1
ATOM 886 O O . LYS A 1 111 ? 16.984 -19.898 -29.894 1.00 55.19 111 LYS A O 1
ATOM 891 N N . GLN A 1 112 ? 16.192 -17.798 -29.975 1.00 53.47 112 GLN A N 1
ATOM 892 C CA . GLN A 1 112 ? 15.870 -17.811 -31.412 1.00 53.47 112 GLN A CA 1
ATOM 893 C C . GLN A 1 112 ? 16.942 -17.151 -32.297 1.00 53.47 112 GLN A C 1
ATOM 895 O O . GLN A 1 112 ? 16.771 -17.075 -33.507 1.00 53.47 112 GLN A O 1
ATOM 900 N N . GLY A 1 113 ? 18.034 -16.665 -31.700 1.00 53.22 113 GLY A N 1
ATOM 901 C CA . GLY A 1 113 ? 19.143 -16.010 -32.401 1.00 53.22 113 GLY A CA 1
ATOM 902 C C . GLY A 1 113 ? 20.410 -16.859 -32.547 1.00 53.22 113 GLY A C 1
ATOM 903 O O . GLY A 1 113 ? 21.472 -16.273 -32.739 1.00 53.22 113 GLY A O 1
ATOM 904 N N . ASN A 1 114 ? 20.329 -18.188 -32.408 1.00 41.84 114 ASN A N 1
ATOM 905 C CA . ASN A 1 114 ? 21.452 -19.110 -32.619 1.00 41.84 114 ASN A CA 1
ATOM 906 C C . ASN A 1 114 ? 21.019 -20.338 -33.418 1.00 41.84 114 ASN A C 1
ATOM 908 O O . ASN A 1 114 ? 20.033 -20.977 -32.985 1.00 41.84 114 ASN A O 1
#

pLDDT: mean 77.75, std 14.3, range [41.84, 95.62]

Radius of gyration: 17.16 Å; chains: 1; bounding box: 42×32×51 Å